Protein AF-A0A4R6G211-F1 (afdb_monomer_lite)

pLDDT: mean 91.98, std 7.84, range [58.53, 97.69]

Radius of gyration: 16.17 Å; chains: 1; bounding box: 36×30×45 Å

Organism: NCBI:txid303380

Structure (mmCIF, N/CA/C/O backbone):
data_AF-A0A4R6G211-F1
#
_entry.id   AF-A0A4R6G211-F1
#
loop_
_atom_site.group_PDB
_atom_site.id
_atom_site.type_symbol
_atom_site.label_atom_id
_atom_site.label_alt_id
_atom_site.label_comp_id
_atom_site.label_asym_id
_atom_site.label_entity_id
_atom_site.label_seq_id
_atom_site.pdbx_PDB_ins_code
_atom_site.Cartn_x
_atom_site.Cartn_y
_atom_site.Cartn_z
_atom_site.occupancy
_atom_site.B_iso_or_equiv
_atom_site.auth_seq_id
_atom_site.auth_comp_id
_atom_site.auth_asym_id
_atom_site.auth_atom_id
_atom_site.pdbx_PDB_model_num
ATOM 1 N N . MET A 1 1 ? -5.006 -14.906 -4.489 1.00 58.53 1 MET A N 1
ATOM 2 C CA . MET A 1 1 ? -3.809 -14.038 -4.407 1.00 58.53 1 MET A CA 1
ATOM 3 C C . MET A 1 1 ? -3.752 -13.499 -2.989 1.00 58.53 1 MET A C 1
ATOM 5 O O . MET A 1 1 ? -4.765 -12.984 -2.537 1.00 58.53 1 MET A O 1
ATOM 9 N N . GLN A 1 2 ? -2.664 -13.707 -2.249 1.00 65.88 2 GLN A N 1
ATOM 10 C CA . GLN A 1 2 ? -2.596 -13.224 -0.865 1.00 65.88 2 GLN A CA 1
ATOM 11 C C . GLN A 1 2 ? -2.490 -11.689 -0.85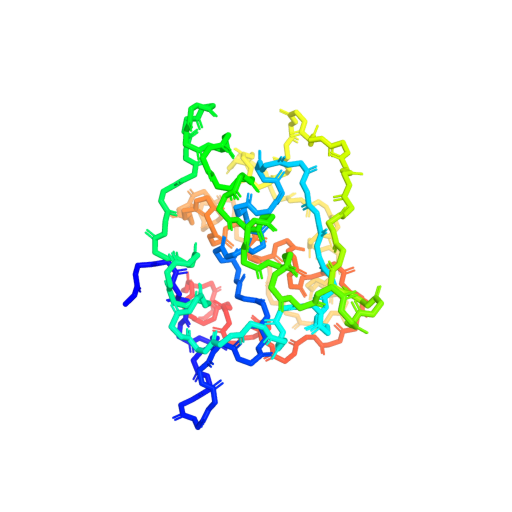6 1.00 65.88 2 GLN A C 1
ATOM 13 O O . GLN A 1 2 ? -1.779 -11.125 -1.679 1.00 65.88 2 GLN A O 1
ATOM 18 N N . GLY A 1 3 ? -3.213 -11.017 0.044 1.00 74.88 3 GLY A N 1
ATOM 19 C CA . GLY A 1 3 ? -3.107 -9.566 0.256 1.00 74.88 3 GLY A CA 1
ATOM 20 C C . GLY A 1 3 ? -3.925 -8.659 -0.676 1.00 74.88 3 GLY A C 1
ATOM 21 O O . GLY A 1 3 ? -3.884 -7.447 -0.492 1.00 74.88 3 GLY A O 1
ATOM 22 N N . LEU A 1 4 ? -4.673 -9.195 -1.646 1.00 89.81 4 LEU A N 1
ATOM 23 C CA . LEU A 1 4 ? -5.596 -8.395 -2.463 1.00 89.81 4 LEU A CA 1
ATOM 24 C C . LEU A 1 4 ? -6.954 -8.263 -1.758 1.00 89.81 4 LEU A C 1
ATOM 26 O O . LEU A 1 4 ? -7.537 -9.279 -1.383 1.00 89.81 4 LEU A O 1
ATOM 30 N N . PHE A 1 5 ? -7.459 -7.038 -1.614 1.00 93.00 5 PHE A N 1
ATOM 31 C CA . PHE A 1 5 ? -8.772 -6.786 -1.012 1.00 93.00 5 PHE A CA 1
ATOM 32 C C . PHE A 1 5 ? -9.920 -6.989 -2.008 1.00 93.00 5 PHE A C 1
ATOM 34 O O . PHE A 1 5 ? -9.741 -6.827 -3.218 1.00 93.00 5 PHE A O 1
ATOM 41 N N . GLU A 1 6 ? -11.116 -7.318 -1.521 1.00 91.69 6 GLU A N 1
ATOM 42 C CA . GLU A 1 6 ? -12.310 -7.494 -2.362 1.00 91.69 6 GLU A CA 1
ATOM 43 C C . GLU A 1 6 ? -12.678 -6.202 -3.095 1.00 91.69 6 GLU A C 1
ATOM 45 O O . GLU A 1 6 ? -12.958 -6.237 -4.295 1.00 91.69 6 GLU A O 1
ATOM 50 N N . PHE A 1 7 ? -12.566 -5.039 -2.442 1.00 91.62 7 PHE A N 1
ATOM 51 C CA . PHE A 1 7 ? -12.809 -3.743 -3.091 1.00 91.62 7 PHE A CA 1
ATOM 52 C C . PHE A 1 7 ? -11.838 -3.415 -4.244 1.00 91.62 7 PHE A C 1
ATOM 54 O O . PHE A 1 7 ? -12.059 -2.453 -4.988 1.00 91.62 7 PHE A O 1
ATOM 61 N N . GLU A 1 8 ? -10.741 -4.163 -4.390 1.00 90.06 8 GLU A N 1
ATOM 62 C CA . GLU A 1 8 ? -9.752 -4.000 -5.466 1.00 90.06 8 GLU A CA 1
ATOM 63 C C . GLU A 1 8 ? -9.974 -4.960 -6.635 1.00 90.06 8 GLU A C 1
ATOM 65 O O . GLU A 1 8 ? -9.369 -4.791 -7.699 1.00 90.06 8 GLU A O 1
ATOM 70 N N . GLN A 1 9 ? -10.850 -5.948 -6.463 1.00 83.69 9 GLN A N 1
ATOM 71 C CA . GLN A 1 9 ? -11.142 -6.954 -7.471 1.00 83.69 9 GLN A CA 1
ATOM 72 C C . GLN A 1 9 ? -12.166 -6.413 -8.475 1.00 83.69 9 GLN A C 1
ATOM 74 O O . GLN A 1 9 ? -13.365 -6.669 -8.403 1.00 83.69 9 GLN A O 1
ATOM 79 N N . ASP A 1 10 ? -11.679 -5.659 -9.462 1.00 69.44 10 ASP A N 1
ATOM 80 C CA . ASP A 1 10 ? -12.440 -5.385 -10.681 1.00 69.44 10 ASP A CA 1
ATOM 81 C C . ASP A 1 10 ? -12.477 -6.681 -11.503 1.00 69.44 10 ASP A C 1
ATOM 83 O O . ASP A 1 10 ? -11.563 -6.962 -12.278 1.00 69.44 10 ASP A O 1
ATOM 87 N N . GLY A 1 11 ? -13.501 -7.516 -11.285 1.00 65.25 11 GLY A N 1
ATOM 88 C CA . GLY A 1 11 ? -13.632 -8.862 -11.868 1.00 65.25 11 GLY A CA 1
ATOM 89 C C . GLY A 1 11 ? -13.579 -8.933 -13.403 1.00 65.25 11 GLY A C 1
ATOM 90 O O . GLY A 1 11 ? -13.533 -10.025 -13.960 1.00 65.25 11 GLY A O 1
ATOM 91 N N . ARG A 1 12 ? -13.561 -7.789 -14.099 1.00 65.44 12 ARG A N 1
ATOM 92 C CA . ARG A 1 12 ? -13.337 -7.695 -15.550 1.00 65.44 12 ARG A CA 1
ATOM 93 C C . ARG A 1 12 ? -11.883 -7.402 -15.932 1.00 65.44 12 ARG A C 1
ATOM 95 O O . ARG A 1 12 ? -11.463 -7.787 -17.018 1.00 65.44 12 ARG A O 1
ATOM 102 N N . TYR A 1 13 ? -11.123 -6.736 -15.064 1.00 67.62 13 TYR A N 1
ATOM 103 C CA . TYR A 1 13 ? -9.754 -6.282 -15.325 1.00 67.62 13 TYR A CA 1
ATOM 104 C C . TYR A 1 13 ? -8.894 -6.371 -14.053 1.00 67.62 13 TYR A C 1
ATOM 106 O O . TYR A 1 13 ? -8.570 -5.336 -13.450 1.00 67.62 13 TYR A O 1
ATOM 114 N N . PRO A 1 14 ? -8.498 -7.589 -13.633 1.00 73.56 14 PRO A N 1
ATOM 115 C CA . PRO A 1 14 ? -7.669 -7.761 -12.449 1.00 73.56 14 PRO A CA 1
ATOM 116 C C . PRO A 1 14 ? -6.374 -6.953 -12.585 1.00 73.56 14 PRO A C 1
ATOM 118 O O . PRO A 1 14 ? -5.759 -6.895 -13.653 1.00 73.56 14 PRO A O 1
ATOM 121 N N . LEU A 1 15 ? -5.978 -6.289 -11.494 1.00 86.25 15 LEU A N 1
ATOM 122 C CA . LEU A 1 15 ? -4.717 -5.545 -11.389 1.00 86.25 15 LEU A CA 1
ATOM 123 C C . LEU A 1 15 ? -4.551 -4.397 -12.405 1.00 86.25 15 LEU A C 1
ATOM 125 O O . LEU A 1 15 ? -3.429 -3.979 -12.691 1.00 86.25 15 LEU A O 1
ATOM 129 N N . ARG A 1 16 ? -5.644 -3.840 -12.952 1.00 87.75 16 ARG A N 1
ATOM 130 C CA . ARG A 1 16 ? -5.585 -2.621 -13.787 1.00 87.75 16 ARG A CA 1
ATOM 131 C C . ARG A 1 16 ? -5.126 -1.391 -12.998 1.00 87.75 16 ARG A C 1
ATOM 133 O O . ARG A 1 16 ? -4.512 -0.490 -13.558 1.00 87.75 16 ARG A O 1
ATOM 140 N N . ARG A 1 17 ? -5.434 -1.341 -11.701 1.00 91.19 17 ARG A N 1
ATOM 141 C CA . ARG A 1 17 ? -4.890 -0.355 -10.755 1.00 91.19 17 ARG A CA 1
ATOM 142 C C . ARG A 1 17 ? -3.783 -1.009 -9.934 1.00 91.19 17 ARG A C 1
ATOM 144 O O . ARG A 1 17 ? -3.777 -2.226 -9.785 1.00 91.19 17 ARG A O 1
ATOM 151 N N . ILE A 1 18 ? -2.900 -0.193 -9.363 1.00 93.50 18 ILE A N 1
ATOM 152 C CA . ILE A 1 18 ? -1.896 -0.653 -8.397 1.00 93.50 18 ILE A CA 1
ATOM 153 C C . ILE A 1 18 ? -2.618 -0.985 -7.077 1.00 93.50 18 ILE A C 1
ATOM 155 O O . ILE A 1 18 ? -3.123 -0.036 -6.452 1.00 93.50 18 ILE A O 1
ATOM 159 N N . PRO A 1 19 ? -2.692 -2.265 -6.659 1.00 94.31 19 PRO A N 1
ATOM 160 C CA . PRO A 1 19 ? -3.403 -2.668 -5.445 1.00 94.31 19 PRO A CA 1
ATOM 161 C C . PRO A 1 19 ? -2.659 -2.246 -4.171 1.00 94.31 19 PRO A C 1
ATOM 163 O O . PRO A 1 19 ? -1.470 -1.918 -4.214 1.00 94.31 19 PRO A O 1
ATOM 166 N N . MET A 1 20 ? -3.332 -2.268 -3.022 1.00 95.19 20 MET A N 1
ATOM 167 C CA . MET A 1 20 ? -2.773 -1.809 -1.748 1.00 95.19 20 MET A CA 1
ATOM 168 C C . MET A 1 20 ? -1.562 -2.621 -1.312 1.00 95.19 20 MET A C 1
ATOM 170 O O . MET A 1 20 ? -0.591 -2.027 -0.852 1.00 95.19 20 MET A O 1
ATOM 174 N N . ILE A 1 21 ? -1.567 -3.939 -1.522 1.00 95.19 21 ILE A N 1
ATOM 175 C CA . ILE A 1 21 ? -0.396 -4.780 -1.243 1.00 95.19 21 ILE A CA 1
ATOM 176 C C . ILE A 1 21 ? 0.817 -4.369 -2.084 1.00 95.19 21 ILE A C 1
ATOM 178 O O . ILE A 1 21 ? 1.909 -4.203 -1.550 1.00 95.19 21 ILE A O 1
ATOM 182 N N . MET A 1 22 ? 0.615 -4.077 -3.373 1.00 95.81 22 MET A N 1
ATOM 183 C CA . MET A 1 22 ? 1.683 -3.589 -4.250 1.00 95.81 22 MET A CA 1
ATOM 184 C C . MET A 1 22 ? 2.198 -2.227 -3.778 1.00 95.81 22 MET A C 1
ATOM 186 O O . MET A 1 22 ? 3.402 -2.026 -3.668 1.00 95.81 22 MET A O 1
ATOM 190 N N . ARG A 1 23 ? 1.302 -1.291 -3.434 1.00 95.62 23 ARG A N 1
ATOM 191 C CA . ARG A 1 23 ? 1.697 0.018 -2.884 1.00 95.62 23 ARG A CA 1
ATOM 192 C C . ARG A 1 23 ? 2.465 -0.122 -1.569 1.00 95.62 23 ARG A C 1
ATOM 194 O O . ARG A 1 23 ? 3.422 0.610 -1.358 1.00 95.62 23 ARG A O 1
ATOM 201 N N . SER A 1 24 ? 2.052 -1.043 -0.700 1.00 95.56 24 SER A N 1
ATOM 202 C CA . SER A 1 24 ? 2.719 -1.312 0.575 1.00 95.56 24 SER A CA 1
ATOM 203 C C . SER A 1 24 ? 4.131 -1.856 0.356 1.00 95.56 24 SER A C 1
ATOM 205 O O . SER A 1 24 ? 5.074 -1.355 0.965 1.00 95.56 24 SER A O 1
ATOM 207 N N . ASN A 1 25 ? 4.298 -2.793 -0.581 1.00 96.31 25 ASN A N 1
ATOM 208 C CA . ASN A 1 25 ? 5.608 -3.325 -0.956 1.00 96.31 25 ASN A CA 1
ATOM 209 C C . ASN A 1 25 ? 6.517 -2.252 -1.578 1.00 96.31 25 ASN A C 1
ATOM 211 O O . ASN A 1 25 ? 7.703 -2.205 -1.262 1.00 96.31 25 ASN A O 1
ATOM 215 N N . LEU A 1 26 ? 5.975 -1.377 -2.433 1.00 96.81 26 LEU A N 1
ATOM 216 C CA . LEU A 1 26 ? 6.708 -0.248 -3.016 1.00 96.81 26 LEU A CA 1
ATOM 217 C C . LEU A 1 26 ? 7.209 0.723 -1.929 1.00 96.81 26 LEU A C 1
ATOM 219 O O . LEU A 1 26 ? 8.404 1.024 -1.888 1.00 96.81 26 LEU A O 1
ATOM 223 N N . ASP A 1 27 ? 6.330 1.130 -1.003 1.00 95.56 27 ASP A N 1
ATOM 224 C CA . ASP A 1 27 ? 6.682 1.984 0.141 1.00 95.56 27 ASP A CA 1
ATOM 225 C C . ASP A 1 27 ? 7.764 1.319 1.022 1.00 95.56 27 ASP A C 1
ATOM 227 O O . ASP A 1 27 ? 8.734 1.972 1.407 1.00 95.56 27 ASP A O 1
ATOM 231 N N . ALA A 1 28 ? 7.646 0.014 1.302 1.00 94.62 28 ALA A N 1
ATOM 232 C CA . ALA A 1 28 ? 8.630 -0.742 2.087 1.00 94.62 28 ALA A CA 1
ATOM 233 C C . ALA A 1 28 ? 9.996 -0.860 1.390 1.00 94.62 28 ALA A C 1
ATOM 235 O O . ALA A 1 28 ? 11.034 -0.908 2.051 1.00 94.62 28 ALA A O 1
ATOM 236 N N . CYS A 1 29 ? 10.001 -0.895 0.057 1.00 96.69 29 CYS A N 1
ATOM 237 C CA . CYS A 1 29 ? 11.208 -0.934 -0.761 1.00 96.69 29 CYS A CA 1
ATOM 238 C C . CYS A 1 29 ? 11.838 0.446 -1.002 1.00 96.69 29 CYS A C 1
ATOM 240 O O . CYS A 1 29 ? 12.941 0.486 -1.553 1.00 96.69 29 CYS A O 1
ATOM 242 N N . GLY A 1 30 ? 11.175 1.545 -0.624 1.00 96.69 30 GLY A N 1
ATOM 243 C CA . GLY A 1 30 ? 11.647 2.905 -0.907 1.00 96.69 30 GLY A CA 1
ATOM 244 C C . GLY A 1 30 ? 11.627 3.238 -2.396 1.00 96.69 30 GLY A C 1
ATOM 245 O O . GLY A 1 30 ? 12.507 3.940 -2.891 1.00 96.69 30 GLY A O 1
ATOM 246 N N . ILE A 1 31 ? 10.657 2.692 -3.128 1.00 96.94 31 ILE A N 1
ATOM 247 C CA . ILE A 1 31 ? 10.536 2.884 -4.572 1.00 96.94 31 ILE A CA 1
ATOM 248 C C . ILE A 1 31 ? 9.111 3.254 -4.963 1.00 96.94 31 ILE A C 1
ATOM 250 O O . ILE A 1 31 ? 8.149 2.967 -4.256 1.00 96.94 31 ILE A O 1
ATOM 254 N N . LYS A 1 32 ? 8.965 3.868 -6.129 1.00 96.12 32 LYS A N 1
ATOM 255 C CA . LYS A 1 32 ? 7.681 4.257 -6.698 1.00 96.12 32 LYS A CA 1
ATOM 256 C C . LYS A 1 32 ? 7.709 4.061 -8.209 1.00 96.12 32 LYS A C 1
ATOM 258 O O . LYS A 1 32 ? 8.734 4.261 -8.851 1.00 96.12 32 LYS A O 1
ATOM 263 N N . ILE A 1 33 ? 6.564 3.677 -8.763 1.00 96.31 33 ILE A N 1
ATOM 264 C CA . ILE A 1 33 ? 6.333 3.585 -10.206 1.00 96.31 33 ILE A CA 1
ATOM 265 C C . ILE A 1 33 ? 5.031 4.306 -10.557 1.00 96.31 33 ILE A C 1
ATOM 267 O O . ILE A 1 33 ? 4.129 4.423 -9.718 1.00 96.31 33 ILE A O 1
ATOM 271 N N . SER A 1 34 ? 4.927 4.799 -11.789 1.00 95.19 34 SER A N 1
ATOM 272 C CA . SER A 1 34 ? 3.691 5.395 -12.297 1.00 95.19 34 SER A CA 1
ATOM 273 C C . SER A 1 34 ? 2.625 4.319 -12.560 1.00 95.19 34 SER A C 1
ATOM 275 O O . SER A 1 34 ? 2.919 3.124 -12.663 1.00 95.19 34 SER A O 1
ATOM 277 N N . LEU A 1 35 ? 1.358 4.732 -12.694 1.00 94.38 35 LEU A N 1
ATOM 278 C CA . LEU A 1 35 ? 0.311 3.811 -13.148 1.00 94.38 35 LEU A CA 1
ATOM 279 C C . LEU A 1 35 ? 0.601 3.311 -14.569 1.00 94.38 35 LEU A C 1
ATOM 281 O O . LEU A 1 35 ? 0.343 2.144 -14.844 1.00 94.38 35 LEU A O 1
ATOM 285 N N . THR A 1 36 ? 1.156 4.160 -15.440 1.00 94.25 36 THR A N 1
ATOM 286 C CA . THR A 1 36 ? 1.541 3.780 -16.805 1.00 94.25 36 THR A CA 1
ATOM 287 C C . THR A 1 36 ? 2.605 2.681 -16.800 1.00 94.25 36 THR A C 1
ATOM 289 O O . THR A 1 36 ? 2.441 1.678 -17.493 1.00 94.25 36 THR A O 1
ATOM 292 N N . ALA A 1 37 ? 3.639 2.806 -15.959 1.00 95.44 37 ALA A N 1
ATOM 293 C CA . ALA A 1 37 ? 4.651 1.766 -15.765 1.00 95.44 37 ALA A CA 1
ATOM 294 C C . ALA A 1 37 ? 4.007 0.441 -15.339 1.00 95.44 37 ALA A C 1
ATOM 296 O O . ALA A 1 37 ? 4.264 -0.607 -15.921 1.00 95.44 37 ALA A O 1
ATOM 297 N N . TRP A 1 38 ? 3.110 0.499 -14.349 1.00 96.12 38 TRP A N 1
ATOM 298 C CA . TRP A 1 38 ? 2.418 -0.677 -13.828 1.00 96.12 38 TRP A CA 1
ATOM 299 C C . TRP A 1 38 ? 1.583 -1.399 -14.888 1.00 96.12 38 TRP A C 1
ATOM 301 O O . TRP A 1 38 ? 1.654 -2.619 -14.987 1.00 96.12 38 TRP A O 1
ATOM 311 N N . ILE A 1 39 ? 0.790 -0.672 -15.681 1.00 93.81 39 ILE A N 1
ATOM 312 C CA . ILE A 1 39 ? -0.070 -1.290 -16.703 1.00 93.81 39 ILE A CA 1
ATOM 313 C C . ILE A 1 39 ? 0.694 -1.732 -17.957 1.00 93.81 39 ILE A C 1
ATOM 315 O O . ILE A 1 39 ? 0.115 -2.444 -18.773 1.00 93.81 39 ILE A O 1
ATOM 319 N N . THR A 1 40 ? 1.955 -1.316 -18.110 1.00 93.94 40 THR A N 1
ATOM 320 C CA . THR A 1 40 ? 2.851 -1.807 -19.171 1.00 93.94 40 THR A CA 1
ATOM 321 C C . THR A 1 40 ? 3.268 -3.252 -18.910 1.00 93.94 40 THR A C 1
ATOM 323 O O . THR A 1 40 ? 3.398 -4.026 -19.853 1.00 93.94 40 THR A O 1
ATOM 326 N N . LEU A 1 41 ? 3.399 -3.629 -17.634 1.00 94.06 41 LEU A N 1
ATOM 327 C CA . LEU A 1 41 ? 3.668 -5.005 -17.238 1.00 94.06 41 LEU A CA 1
ATOM 328 C C . LEU A 1 41 ? 2.525 -5.931 -17.668 1.00 94.06 41 LEU A C 1
ATOM 330 O O . LEU A 1 41 ? 1.326 -5.620 -17.541 1.00 94.06 41 LEU A O 1
ATOM 334 N N . SER A 1 42 ? 2.899 -7.128 -18.106 1.00 92.75 42 SER A N 1
ATOM 335 C CA . SER A 1 42 ? 1.946 -8.195 -18.379 1.00 92.75 42 SER A CA 1
ATOM 336 C C . SER A 1 42 ? 1.132 -8.537 -17.127 1.00 92.75 42 SER A C 1
ATOM 338 O O . SER A 1 42 ? 1.441 -8.145 -15.996 1.00 92.75 42 SER A O 1
ATOM 340 N N . ARG A 1 43 ? 0.019 -9.243 -17.323 1.00 90.94 43 ARG A N 1
ATOM 341 C CA . ARG A 1 43 ? -0.799 -9.690 -16.194 1.00 90.94 43 ARG A CA 1
ATOM 342 C C . ARG A 1 43 ? 0.006 -10.606 -15.270 1.00 90.94 43 ARG A C 1
ATOM 344 O O . ARG A 1 43 ? -0.019 -10.385 -14.066 1.00 90.94 43 ARG A O 1
ATOM 351 N N . ASP A 1 44 ? 0.736 -11.563 -15.831 1.00 92.56 44 ASP A N 1
ATOM 352 C CA . ASP A 1 44 ? 1.490 -12.555 -15.063 1.00 92.56 44 ASP A CA 1
ATOM 353 C C . ASP A 1 44 ? 2.597 -11.897 -14.229 1.00 92.56 44 ASP A C 1
ATOM 355 O O . ASP A 1 44 ? 2.757 -12.221 -13.055 1.00 92.56 44 ASP A O 1
ATOM 359 N N . GLU A 1 45 ? 3.288 -10.891 -14.775 1.00 94.88 45 GLU A N 1
ATOM 360 C CA . GLU A 1 45 ? 4.286 -10.120 -14.021 1.00 94.88 45 GLU A CA 1
ATOM 361 C C . GLU A 1 45 ? 3.664 -9.349 -12.853 1.00 94.88 45 GLU A C 1
ATOM 363 O O . GLU A 1 45 ? 4.220 -9.306 -11.754 1.00 94.88 45 GLU A O 1
ATOM 368 N N . ARG A 1 46 ? 2.484 -8.756 -13.064 1.00 94.69 46 ARG A N 1
ATOM 369 C CA . ARG A 1 46 ? 1.746 -8.071 -11.997 1.00 94.69 46 ARG A CA 1
ATOM 370 C C . ARG A 1 46 ? 1.288 -9.041 -10.912 1.00 94.69 46 ARG A C 1
ATOM 372 O O . ARG A 1 46 ? 1.371 -8.702 -9.733 1.00 94.69 46 ARG A O 1
ATOM 379 N N . GLU A 1 47 ? 0.810 -10.225 -11.289 1.00 93.06 47 GLU A N 1
ATOM 380 C CA . GLU A 1 47 ? 0.407 -11.271 -10.343 1.00 93.06 47 GLU A CA 1
ATOM 381 C C . GLU A 1 47 ? 1.608 -11.798 -9.546 1.00 93.06 47 GLU A C 1
ATOM 383 O O . GLU A 1 47 ? 1.507 -11.968 -8.329 1.00 93.06 47 GLU A O 1
ATOM 388 N N . GLU A 1 48 ? 2.760 -11.975 -10.200 1.00 94.62 48 GLU A N 1
ATOM 389 C CA . GLU A 1 48 ? 4.011 -12.356 -9.548 1.00 94.62 48 GLU A CA 1
ATOM 390 C C . GLU A 1 48 ? 4.437 -11.313 -8.511 1.00 9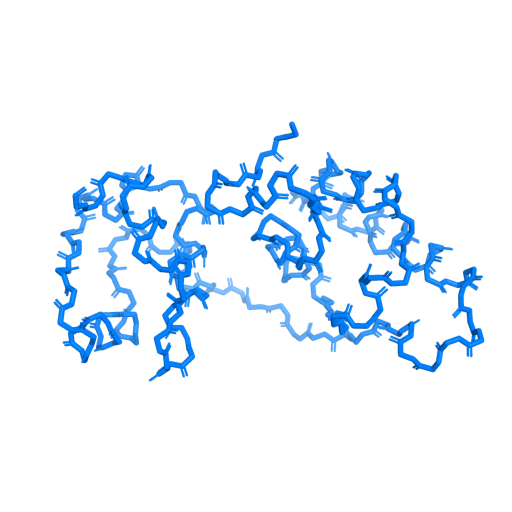4.62 48 GLU A C 1
ATOM 392 O O . GLU A 1 48 ? 4.623 -11.657 -7.345 1.00 94.62 48 GLU A O 1
ATOM 397 N N . LEU A 1 49 ? 4.526 -10.033 -8.893 1.00 95.31 49 LEU A N 1
ATOM 398 C CA . LEU A 1 49 ? 4.923 -8.950 -7.985 1.00 95.31 49 LEU A CA 1
ATOM 399 C C . LEU A 1 49 ? 4.000 -8.844 -6.765 1.00 95.31 49 LEU A C 1
ATOM 401 O O . LEU A 1 49 ? 4.469 -8.628 -5.649 1.00 95.31 49 LEU A O 1
ATOM 405 N N . VAL A 1 50 ? 2.693 -9.031 -6.957 1.00 93.88 50 VAL A N 1
ATOM 406 C CA . VAL A 1 50 ? 1.715 -9.039 -5.859 1.00 93.88 50 VAL A CA 1
ATOM 407 C C . VAL A 1 50 ? 1.920 -10.231 -4.920 1.00 93.88 50 VAL A C 1
ATOM 409 O O . VAL A 1 50 ? 1.705 -10.099 -3.717 1.00 93.88 50 VAL A O 1
ATOM 412 N N . ALA A 1 51 ? 2.335 -11.385 -5.444 1.00 93.19 51 ALA A N 1
ATOM 413 C CA . ALA A 1 51 ? 2.569 -12.593 -4.657 1.00 93.19 51 ALA A CA 1
ATOM 414 C C . ALA A 1 51 ? 3.957 -12.643 -3.989 1.00 93.19 51 ALA A C 1
ATOM 416 O O . ALA A 1 51 ? 4.160 -13.442 -3.070 1.00 93.19 51 ALA A O 1
ATOM 417 N N . MET A 1 52 ? 4.914 -11.823 -4.434 1.00 94.50 52 MET A N 1
ATOM 418 C CA . MET A 1 52 ? 6.272 -11.812 -3.894 1.00 94.50 52 MET A CA 1
ATOM 419 C C . MET A 1 52 ? 6.319 -11.307 -2.440 1.00 94.50 52 MET A C 1
ATOM 421 O O . MET A 1 52 ? 5.734 -10.270 -2.116 1.00 94.50 52 MET A O 1
ATOM 425 N N . PRO A 1 53 ? 7.073 -11.980 -1.550 1.00 93.00 53 PRO A N 1
ATOM 426 C CA . PRO A 1 53 ? 7.287 -11.502 -0.190 1.00 93.00 53 PRO A CA 1
ATOM 427 C C . PRO A 1 53 ? 8.197 -10.263 -0.169 1.00 93.00 53 PRO A C 1
ATOM 429 O O . PRO A 1 53 ? 9.116 -10.144 -0.978 1.00 93.00 53 PRO A O 1
ATOM 432 N N . CYS A 1 54 ? 7.972 -9.364 0.794 1.00 93.69 54 CYS A N 1
ATOM 433 C CA . CYS A 1 54 ? 8.687 -8.082 0.906 1.00 93.69 54 CYS A CA 1
ATOM 434 C C . CYS A 1 54 ? 8.998 -7.673 2.369 1.00 93.69 54 CYS A C 1
ATOM 436 O O . CYS A 1 54 ? 9.144 -6.497 2.706 1.00 93.69 54 CYS A O 1
ATOM 438 N N . ALA A 1 55 ? 9.066 -8.639 3.290 1.00 90.44 55 ALA A N 1
ATOM 439 C CA . ALA A 1 55 ? 9.173 -8.359 4.722 1.00 90.44 55 ALA A CA 1
ATOM 440 C C . ALA A 1 55 ? 10.615 -8.068 5.180 1.00 90.44 55 ALA A C 1
ATOM 442 O O . ALA A 1 55 ? 10.837 -7.103 5.917 1.00 90.44 55 ALA A O 1
ATOM 443 N N . SER A 1 56 ? 11.589 -8.879 4.750 1.00 94.75 56 SER A N 1
ATOM 444 C CA . SER A 1 56 ? 13.010 -8.736 5.110 1.00 94.75 56 SER A CA 1
ATOM 445 C C . SER A 1 56 ? 13.783 -7.851 4.132 1.00 94.75 56 SER A C 1
ATOM 447 O O . SER A 1 56 ? 13.368 -7.657 2.992 1.00 94.75 56 SER A O 1
ATOM 449 N N . GLU A 1 57 ? 14.962 -7.369 4.533 1.00 94.31 57 GLU A N 1
ATOM 450 C CA . GLU A 1 57 ? 15.807 -6.568 3.635 1.00 94.31 57 GLU A CA 1
ATOM 451 C C . GLU A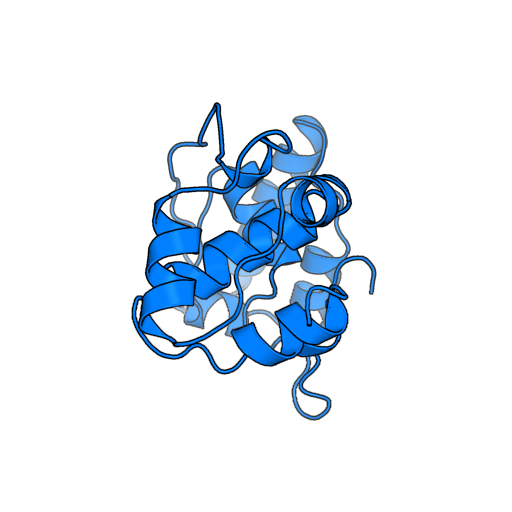 1 57 ? 16.254 -7.357 2.394 1.00 94.31 57 GLU A C 1
ATOM 453 O O . GLU A 1 57 ? 16.179 -6.853 1.279 1.00 94.31 57 GLU A O 1
ATOM 458 N N . SER A 1 58 ? 16.592 -8.641 2.557 1.00 96.50 58 SER A N 1
ATOM 459 C CA . SER A 1 58 ? 16.913 -9.526 1.429 1.00 96.50 58 SER A CA 1
ATOM 460 C C . SER A 1 58 ? 15.739 -9.712 0.460 1.00 96.50 58 SER A C 1
ATOM 462 O O . SER A 1 58 ? 15.941 -9.778 -0.752 1.00 96.50 58 SER A O 1
ATOM 464 N N . GLN A 1 59 ? 14.508 -9.774 0.978 1.00 97.19 59 GLN A N 1
ATOM 465 C CA . GLN A 1 59 ? 13.298 -9.848 0.161 1.00 97.19 59 GLN A CA 1
ATOM 466 C C . GLN A 1 59 ? 13.051 -8.532 -0.579 1.00 97.19 59 GLN A C 1
ATOM 468 O O . GLN A 1 59 ? 12.748 -8.563 -1.767 1.00 97.19 59 GLN A O 1
ATOM 473 N N . ARG A 1 60 ? 13.249 -7.382 0.076 1.00 96.81 60 ARG A N 1
ATOM 474 C CA . ARG A 1 60 ? 13.134 -6.055 -0.555 1.00 96.81 60 ARG A CA 1
ATOM 475 C C . ARG A 1 60 ? 14.163 -5.857 -1.663 1.00 96.81 60 ARG A C 1
ATOM 477 O O . ARG A 1 60 ? 13.822 -5.367 -2.736 1.00 96.81 60 ARG A O 1
ATOM 484 N N . ASP A 1 61 ? 15.403 -6.293 -1.452 1.00 96.75 61 ASP A N 1
ATOM 485 C CA . ASP A 1 61 ? 16.440 -6.288 -2.488 1.00 96.75 61 ASP A CA 1
ATOM 486 C C . ASP A 1 61 ? 16.050 -7.134 -3.699 1.00 96.75 61 ASP A C 1
ATOM 488 O O . ASP A 1 61 ? 16.203 -6.696 -4.844 1.00 96.75 61 ASP A O 1
ATOM 492 N N . LEU A 1 62 ? 15.530 -8.340 -3.459 1.00 97.44 62 LEU A N 1
ATOM 493 C CA . LEU A 1 62 ? 15.043 -9.206 -4.528 1.00 97.44 62 LEU A CA 1
ATOM 494 C C . LEU A 1 62 ? 13.861 -8.565 -5.265 1.00 97.44 62 LEU A C 1
ATOM 496 O O . LEU A 1 62 ? 13.831 -8.582 -6.494 1.00 97.44 62 LEU A O 1
ATOM 500 N N . TYR A 1 63 ? 12.933 -7.950 -4.531 1.00 97.69 63 TYR A N 1
ATOM 501 C CA . TYR A 1 63 ? 11.779 -7.247 -5.081 1.00 97.69 63 TYR A CA 1
ATOM 502 C C . TYR A 1 63 ? 12.200 -6.102 -6.008 1.00 97.69 63 TYR A C 1
ATOM 504 O O . TYR A 1 63 ? 11.749 -6.030 -7.152 1.00 97.69 63 TYR A O 1
ATOM 512 N N . ARG A 1 64 ? 13.125 -5.242 -5.550 1.00 97.31 64 ARG A N 1
ATOM 513 C CA . ARG A 1 64 ? 13.698 -4.140 -6.343 1.00 97.31 64 ARG A CA 1
ATOM 514 C C . ARG A 1 64 ? 14.316 -4.652 -7.643 1.00 97.31 64 ARG A C 1
ATOM 516 O O . ARG A 1 64 ? 14.009 -4.134 -8.715 1.00 97.31 64 ARG A O 1
ATOM 523 N N . LYS A 1 65 ? 15.152 -5.694 -7.559 1.00 97.19 65 LYS A N 1
ATOM 524 C CA . LYS A 1 65 ? 15.808 -6.303 -8.730 1.00 97.19 65 LYS A CA 1
ATOM 525 C C . LYS A 1 65 ? 14.798 -6.911 -9.698 1.00 97.19 65 LYS A C 1
ATOM 527 O O . LYS A 1 65 ? 14.943 -6.735 -10.905 1.00 97.19 65 LYS A O 1
ATOM 532 N N . ARG A 1 66 ? 13.778 -7.607 -9.186 1.00 97.62 66 ARG A N 1
ATOM 533 C CA . ARG A 1 66 ? 12.761 -8.254 -10.019 1.00 97.62 66 ARG A CA 1
ATOM 534 C C . ARG A 1 66 ? 11.930 -7.232 -10.786 1.00 97.62 66 ARG A C 1
ATOM 536 O O . ARG A 1 66 ? 11.816 -7.360 -12.000 1.00 97.62 66 ARG A O 1
ATOM 543 N N . LEU A 1 67 ? 11.440 -6.191 -10.109 1.00 97.25 67 LEU A N 1
ATOM 544 C CA . LEU A 1 67 ? 10.693 -5.110 -10.754 1.00 97.25 67 LEU A CA 1
ATOM 545 C C . LEU A 1 67 ? 11.541 -4.374 -11.802 1.00 97.25 67 LEU A C 1
ATOM 547 O O . LEU A 1 67 ? 11.059 -4.114 -12.901 1.00 97.25 67 LEU A O 1
ATOM 551 N N . ALA A 1 68 ? 12.809 -4.082 -11.495 1.00 96.31 68 ALA A N 1
ATOM 552 C CA . ALA A 1 68 ? 13.717 -3.443 -12.447 1.00 96.31 68 ALA A CA 1
ATOM 553 C C . ALA A 1 68 ? 13.948 -4.307 -13.698 1.00 96.31 68 ALA A C 1
ATOM 555 O O . ALA A 1 68 ? 13.923 -3.789 -14.810 1.00 96.31 68 ALA A O 1
ATOM 556 N N . ALA A 1 69 ? 14.122 -5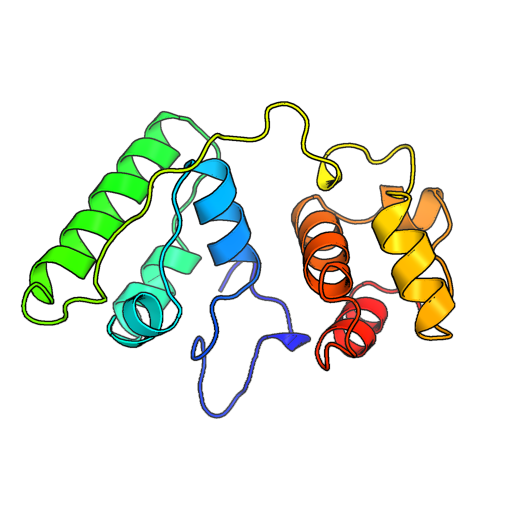.622 -13.535 1.00 96.50 69 ALA A N 1
ATOM 557 C CA . ALA A 1 69 ? 14.296 -6.547 -14.654 1.00 96.50 69 ALA A CA 1
ATOM 558 C C . ALA A 1 69 ? 13.037 -6.678 -15.531 1.00 96.50 69 ALA A C 1
ATOM 560 O O . ALA A 1 69 ? 13.155 -6.841 -16.744 1.00 96.50 69 ALA A O 1
ATOM 561 N N . MET A 1 70 ? 11.841 -6.602 -14.939 1.00 96.75 70 MET A N 1
ATOM 562 C CA . MET A 1 70 ? 10.580 -6.575 -15.689 1.00 96.75 70 MET A CA 1
ATOM 563 C C . MET A 1 70 ? 10.453 -5.276 -16.495 1.00 96.75 70 MET A C 1
ATOM 565 O O . MET A 1 70 ? 10.279 -5.316 -17.707 1.00 96.75 70 MET A O 1
ATOM 569 N N . LEU A 1 71 ? 10.650 -4.115 -15.862 1.00 95.56 71 LEU A N 1
ATOM 570 C CA . LEU A 1 71 ? 10.543 -2.822 -16.550 1.00 95.56 71 LEU A CA 1
ATOM 571 C C . LEU A 1 71 ? 11.623 -2.610 -17.621 1.00 95.56 71 LEU A C 1
ATOM 573 O O . LEU A 1 71 ? 11.348 -1.977 -18.635 1.00 95.56 71 LEU A O 1
ATOM 577 N N . ALA A 1 72 ? 12.819 -3.183 -17.455 1.00 94.38 72 ALA A N 1
ATOM 578 C CA . ALA A 1 72 ? 13.884 -3.106 -18.457 1.00 94.38 72 ALA A CA 1
ATOM 579 C C . ALA A 1 72 ? 13.504 -3.744 -19.807 1.00 94.38 72 ALA A C 1
ATOM 581 O O . ALA A 1 72 ? 14.041 -3.347 -20.840 1.00 94.38 72 ALA A O 1
ATOM 582 N N . GLN A 1 73 ? 12.567 -4.699 -19.821 1.00 93.50 73 GLN A N 1
ATOM 583 C CA . GLN A 1 73 ? 12.038 -5.288 -21.060 1.00 93.50 73 GLN A CA 1
ATOM 584 C C . GLN A 1 73 ? 11.133 -4.318 -21.837 1.00 93.50 73 GLN A C 1
ATOM 586 O O . GLN A 1 73 ? 10.834 -4.565 -23.002 1.00 93.50 73 GLN A O 1
ATOM 591 N N . HIS A 1 74 ? 10.742 -3.207 -21.211 1.00 90.75 74 HIS A N 1
ATOM 592 C CA . HIS A 1 74 ? 9.882 -2.158 -21.755 1.00 90.75 74 HIS A CA 1
ATOM 593 C C . HIS A 1 74 ? 10.606 -0.805 -21.806 1.00 90.75 74 HIS A C 1
ATOM 595 O O . HIS A 1 74 ? 9.999 0.242 -21.590 1.00 90.75 74 HIS A O 1
ATOM 601 N N . ALA A 1 75 ? 11.923 -0.817 -22.038 1.00 83.69 75 ALA A N 1
ATOM 602 C CA . ALA A 1 75 ? 12.763 0.384 -22.027 1.00 83.69 75 ALA A CA 1
ATOM 603 C C . ALA A 1 75 ? 12.411 1.412 -23.124 1.00 83.69 75 ALA A C 1
ATOM 605 O O . ALA A 1 75 ? 12.865 2.553 -23.064 1.00 83.69 75 ALA A O 1
ATOM 606 N N . ASP A 1 76 ? 11.617 1.021 -24.121 1.00 89.31 76 ASP A N 1
ATOM 607 C CA . ASP A 1 76 ? 11.032 1.904 -25.131 1.00 89.31 76 ASP A CA 1
ATOM 608 C C . ASP A 1 76 ? 9.884 2.766 -24.580 1.00 89.31 76 ASP A C 1
ATOM 610 O O . ASP A 1 76 ? 9.567 3.811 -25.153 1.00 89.31 76 ASP A O 1
ATOM 614 N N . ASN A 1 77 ? 9.291 2.373 -23.448 1.00 88.94 77 ASN A N 1
ATOM 615 C CA . ASN A 1 77 ? 8.320 3.182 -22.733 1.00 88.94 77 ASN A CA 1
ATOM 616 C C . ASN A 1 77 ? 9.034 4.155 -21.768 1.00 88.94 77 ASN A C 1
ATOM 618 O O . ASN A 1 77 ? 9.584 3.714 -20.755 1.00 88.94 77 ASN A O 1
ATOM 622 N N . PRO A 1 78 ? 8.971 5.482 -22.000 1.00 88.19 78 PRO A N 1
ATOM 623 C CA . PRO A 1 78 ? 9.620 6.465 -21.131 1.00 88.19 78 PRO A CA 1
ATOM 624 C C . PRO A 1 78 ? 9.050 6.492 -19.704 1.00 88.19 78 PRO A C 1
ATOM 626 O O . PRO A 1 78 ? 9.723 6.968 -18.793 1.00 88.19 78 PRO A O 1
ATOM 629 N N . ASP A 1 79 ? 7.840 5.963 -19.492 1.00 90.19 79 ASP A N 1
ATOM 630 C CA . ASP A 1 79 ? 7.221 5.870 -18.171 1.00 90.19 79 ASP A CA 1
ATOM 631 C C . ASP A 1 79 ? 7.650 4.616 -17.392 1.00 90.19 79 ASP A C 1
ATOM 633 O O . ASP A 1 79 ? 7.342 4.529 -16.204 1.00 90.19 79 ASP A O 1
ATOM 637 N N . ALA A 1 80 ? 8.347 3.649 -18.007 1.00 91.62 80 ALA A N 1
ATOM 638 C CA . ALA A 1 80 ? 8.794 2.398 -17.377 1.00 91.62 80 ALA A CA 1
ATOM 639 C C . ALA A 1 80 ? 10.018 2.605 -16.460 1.00 91.62 80 ALA A C 1
ATOM 641 O O . ALA A 1 80 ? 11.038 1.924 -16.561 1.00 91.62 80 ALA A O 1
ATOM 642 N N . VAL A 1 81 ? 9.911 3.565 -15.543 1.00 91.25 81 VAL A N 1
ATOM 643 C CA . VAL A 1 81 ? 10.991 4.021 -14.665 1.00 91.25 81 VAL A CA 1
ATOM 644 C C . VAL A 1 81 ? 10.626 3.784 -13.201 1.00 91.25 81 VAL A C 1
ATOM 646 O O . VAL A 1 81 ? 9.469 3.908 -12.792 1.00 91.25 81 VAL A O 1
ATOM 649 N N . ILE A 1 82 ? 11.641 3.451 -12.401 1.00 95.81 82 ILE A N 1
ATOM 650 C CA . ILE A 1 82 ? 11.548 3.363 -10.942 1.00 95.81 82 ILE A CA 1
ATOM 651 C C . ILE A 1 82 ? 12.105 4.651 -10.335 1.00 95.81 82 ILE A C 1
ATOM 653 O O . ILE A 1 82 ? 13.270 4.990 -10.531 1.00 95.81 82 ILE A O 1
ATOM 657 N N . GLU A 1 83 ? 11.282 5.341 -9.554 1.00 96.31 83 GLU A N 1
ATOM 658 C CA . GLU A 1 83 ? 11.694 6.463 -8.713 1.00 96.31 83 GLU A CA 1
ATOM 659 C C . GLU A 1 83 ? 12.112 5.939 -7.334 1.00 96.31 83 GLU A C 1
ATOM 661 O O . GLU A 1 83 ? 11.383 5.154 -6.725 1.00 96.31 83 GLU A O 1
ATOM 666 N N . PHE A 1 84 ? 13.246 6.400 -6.807 1.00 95.56 84 PHE A N 1
ATOM 667 C CA . PHE A 1 84 ? 13.634 6.135 -5.420 1.00 95.56 84 PHE A CA 1
ATOM 668 C C . PHE A 1 84 ? 13.069 7.213 -4.500 1.00 95.56 84 PHE A C 1
ATOM 670 O O . PHE A 1 84 ? 13.164 8.407 -4.785 1.00 95.56 84 PHE A O 1
ATOM 677 N N . VAL A 1 85 ? 12.495 6.787 -3.380 1.00 95.69 85 VAL A N 1
ATOM 678 C CA . VAL A 1 85 ? 11.887 7.665 -2.378 1.00 95.69 85 VAL A CA 1
ATOM 679 C C . VAL A 1 85 ? 12.392 7.308 -0.986 1.00 95.69 85 VAL A C 1
ATOM 681 O O . VAL A 1 85 ? 12.756 6.165 -0.710 1.00 95.69 85 VAL A O 1
ATOM 684 N N . ALA A 1 86 ? 12.412 8.295 -0.092 1.00 94.75 86 ALA A N 1
ATOM 685 C CA . ALA A 1 86 ? 12.775 8.056 1.297 1.00 94.75 86 ALA A CA 1
ATOM 686 C C . ALA A 1 86 ? 11.783 7.078 1.946 1.00 94.75 86 ALA A C 1
ATOM 688 O O . ALA A 1 86 ? 10.567 7.252 1.841 1.00 94.75 86 ALA A O 1
ATOM 689 N N . ILE A 1 87 ? 12.314 6.068 2.634 1.00 93.81 87 ILE A N 1
ATOM 690 C CA . ILE A 1 87 ? 11.507 5.157 3.443 1.00 93.81 87 ILE A CA 1
ATOM 691 C C . ILE A 1 87 ? 11.111 5.892 4.722 1.00 93.81 87 ILE A C 1
ATOM 693 O O . ILE A 1 87 ? 11.966 6.405 5.445 1.00 93.81 87 ILE A O 1
ATOM 697 N N . ASP A 1 88 ? 9.813 5.927 5.008 1.00 91.69 88 ASP A N 1
ATOM 698 C CA . ASP A 1 88 ? 9.301 6.440 6.275 1.00 91.69 88 ASP A CA 1
ATOM 699 C C . ASP A 1 88 ? 9.689 5.475 7.408 1.00 91.69 88 ASP A C 1
ATOM 701 O O . ASP A 1 88 ? 9.296 4.306 7.410 1.00 91.69 88 ASP A O 1
ATOM 705 N N . ALA A 1 89 ? 10.489 5.957 8.360 1.00 90.94 89 ALA A N 1
ATOM 706 C CA . ALA A 1 89 ? 10.965 5.162 9.489 1.00 90.94 89 ALA A CA 1
ATOM 707 C C . ALA A 1 89 ? 9.863 4.883 10.527 1.00 90.94 89 ALA A C 1
ATOM 709 O O . ALA A 1 89 ? 9.944 3.893 11.258 1.00 90.94 89 ALA A O 1
ATOM 710 N N . ALA A 1 90 ? 8.832 5.730 10.592 1.00 92.00 90 ALA A N 1
ATOM 711 C CA . ALA A 1 90 ? 7.754 5.641 11.572 1.00 92.00 90 ALA A CA 1
ATOM 712 C C . ALA A 1 90 ? 6.385 5.863 10.905 1.00 92.00 90 ALA A C 1
ATOM 714 O O . ALA A 1 90 ? 5.652 6.791 11.263 1.00 92.00 90 ALA A O 1
ATOM 715 N N . PRO A 1 91 ? 6.005 5.002 9.945 1.00 93.31 91 PRO A N 1
ATOM 716 C CA . PRO A 1 91 ? 4.807 5.228 9.168 1.00 93.31 91 PRO A CA 1
ATOM 717 C C . PRO A 1 91 ? 3.551 5.102 10.027 1.00 93.31 91 PRO A C 1
ATOM 719 O O . PRO A 1 91 ? 3.409 4.185 10.839 1.00 93.31 91 PRO A O 1
ATOM 722 N N . ALA A 1 92 ? 2.591 5.999 9.799 1.00 93.56 92 ALA A N 1
ATOM 723 C CA . ALA A 1 92 ? 1.400 6.128 10.639 1.00 93.56 92 ALA A CA 1
ATOM 724 C C . ALA A 1 92 ? 0.569 4.832 10.768 1.00 93.56 92 ALA A C 1
ATOM 726 O O . ALA A 1 92 ? -0.055 4.612 11.801 1.00 93.56 92 ALA A O 1
ATOM 727 N N . TRP A 1 93 ? 0.585 3.942 9.765 1.00 94.88 93 TRP A N 1
ATOM 728 C CA . TRP A 1 93 ? -0.142 2.661 9.804 1.00 94.88 93 TRP A CA 1
ATOM 729 C C . TRP A 1 93 ? 0.450 1.631 10.779 1.00 94.88 93 TRP A C 1
ATOM 731 O O . TRP A 1 93 ? -0.234 0.664 11.128 1.00 94.88 93 TRP A O 1
ATOM 741 N N . LYS A 1 94 ? 1.692 1.827 11.244 1.00 94.75 94 LYS A N 1
ATOM 742 C CA . LYS A 1 94 ? 2.302 0.997 12.295 1.00 94.75 94 LYS A CA 1
ATOM 743 C C . LYS A 1 94 ? 1.852 1.388 13.699 1.00 94.75 94 LYS A C 1
ATOM 745 O O . LYS A 1 94 ? 1.970 0.579 14.614 1.00 94.75 94 LYS A O 1
ATOM 750 N N . ASN A 1 95 ? 1.308 2.591 13.881 1.00 95.31 95 ASN A N 1
ATOM 751 C CA . ASN A 1 95 ? 0.747 3.004 15.159 1.00 95.31 95 ASN A CA 1
ATOM 752 C C . ASN A 1 95 ? -0.703 2.513 15.293 1.00 95.31 95 ASN A C 1
ATOM 754 O O . ASN A 1 95 ? -1.633 3.121 14.768 1.00 95.31 95 ASN A O 1
ATOM 758 N N . SER A 1 96 ? -0.904 1.417 16.024 1.00 96.00 96 SER A N 1
ATOM 759 C CA . SER A 1 96 ? -2.235 0.878 16.333 1.00 96.00 96 SER A CA 1
ATOM 760 C C . SER A 1 96 ? -2.909 1.549 17.534 1.00 96.00 96 SER A C 1
ATOM 762 O O . SER A 1 96 ? -4.074 1.275 17.801 1.00 96.00 96 SER A O 1
ATOM 764 N N . ALA A 1 97 ? -2.197 2.401 18.277 1.00 95.81 97 ALA A N 1
ATOM 765 C CA . ALA A 1 97 ? -2.689 3.001 19.517 1.00 95.81 97 ALA A CA 1
ATOM 766 C C . ALA A 1 97 ? -3.465 4.310 19.299 1.00 95.81 97 ALA A C 1
ATOM 768 O O . ALA A 1 97 ? -4.149 4.772 20.209 1.00 95.81 97 ALA A O 1
ATOM 769 N N . ALA A 1 98 ? -3.367 4.918 18.114 1.00 94.69 98 ALA A N 1
ATOM 770 C CA . ALA A 1 98 ? -4.057 6.161 17.794 1.00 94.69 98 ALA A CA 1
ATOM 771 C C . ALA A 1 98 ? -4.427 6.237 16.310 1.00 94.69 98 ALA A C 1
ATOM 773 O O . ALA A 1 98 ? -3.664 5.800 15.446 1.00 94.69 98 ALA A O 1
ATOM 774 N N . LEU A 1 99 ? -5.580 6.845 16.023 1.00 94.44 99 LEU A N 1
ATOM 775 C CA . LEU A 1 99 ? -5.982 7.156 14.656 1.00 94.44 99 LEU A CA 1
ATOM 776 C C . LEU A 1 99 ? -5.147 8.331 14.116 1.00 94.44 99 LEU A C 1
ATOM 778 O O . LEU A 1 99 ? -5.012 9.348 14.802 1.00 94.44 99 LEU A O 1
ATOM 782 N N . PRO A 1 100 ? -4.635 8.250 12.877 1.00 94.75 100 PRO A N 1
ATOM 783 C CA . PRO A 1 100 ? -3.970 9.377 12.232 1.00 94.75 100 PRO A CA 1
ATOM 784 C C . PRO A 1 100 ? -4.919 10.571 12.063 1.00 94.75 100 PRO A C 1
ATOM 786 O O . PRO A 1 100 ?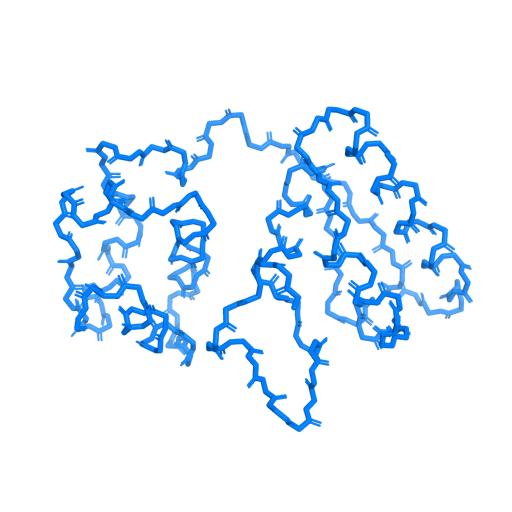 -6.002 10.438 11.495 1.00 94.75 100 PRO A O 1
ATOM 789 N N . GLN A 1 101 ? -4.498 11.759 12.505 1.00 92.50 101 GLN A N 1
ATOM 790 C CA . GLN A 1 101 ? -5.341 12.962 12.499 1.00 92.50 101 GLN A CA 1
ATOM 791 C C . GLN A 1 101 ? -5.855 13.331 11.098 1.00 92.50 101 GLN A C 1
ATOM 793 O O . GLN A 1 101 ? -7.013 13.707 10.939 1.00 92.50 101 GLN A O 1
ATOM 798 N N . ASN A 1 102 ? -5.015 13.182 10.072 1.00 91.06 102 ASN A N 1
ATOM 799 C CA . ASN A 1 102 ? -5.380 13.440 8.679 1.00 91.06 102 ASN A CA 1
ATOM 800 C C . ASN A 1 102 ? -6.456 12.473 8.155 1.00 91.06 102 ASN A C 1
ATOM 802 O O . ASN A 1 102 ? -7.339 12.885 7.405 1.00 91.06 102 ASN A O 1
ATOM 806 N N . MET A 1 103 ? -6.400 11.200 8.556 1.00 93.69 103 MET A N 1
ATOM 807 C CA . MET A 1 103 ? -7.422 10.205 8.228 1.00 93.69 103 MET A CA 1
ATOM 808 C C . MET A 1 103 ? -8.749 10.570 8.899 1.00 93.69 103 MET A C 1
ATOM 810 O O . MET A 1 103 ? -9.779 10.587 8.230 1.00 93.69 103 MET A O 1
ATOM 814 N N . SER A 1 104 ? -8.715 10.924 10.188 1.00 93.75 104 SER A N 1
ATOM 815 C CA . SER A 1 104 ? -9.908 11.335 10.935 1.00 93.75 104 SER A CA 1
ATOM 816 C C . SER A 1 104 ? -10.572 12.574 10.330 1.00 93.75 104 SER A C 1
ATOM 818 O O . SER A 1 104 ? -11.776 12.556 10.092 1.00 93.75 104 SER A O 1
ATOM 820 N N . ALA A 1 105 ? -9.793 13.612 10.006 1.00 92.75 105 ALA A N 1
ATOM 821 C CA . ALA A 1 105 ? -10.311 14.817 9.355 1.00 92.75 105 ALA A CA 1
ATOM 822 C C . ALA A 1 105 ? -10.983 14.493 8.009 1.00 92.75 105 ALA A C 1
ATOM 824 O O . ALA A 1 105 ? -12.112 14.907 7.762 1.00 92.75 105 ALA A O 1
ATOM 825 N N . SER A 1 106 ? -10.343 13.658 7.184 1.00 92.81 106 SER A N 1
ATOM 826 C CA . SER A 1 106 ? -10.884 13.266 5.874 1.00 92.81 106 SER A CA 1
ATOM 827 C C . SER A 1 106 ? -12.197 12.480 5.987 1.00 92.81 106 SER A C 1
ATOM 829 O O . SER A 1 106 ? -13.112 12.673 5.191 1.00 92.81 106 SER A O 1
ATOM 831 N N . LEU A 1 107 ? -12.310 11.574 6.964 1.00 93.62 107 LEU A N 1
ATOM 832 C CA . LEU A 1 107 ? -13.544 10.815 7.194 1.00 93.62 107 LEU A CA 1
ATOM 833 C C . LEU A 1 107 ? -14.689 11.733 7.639 1.00 93.62 107 LEU A C 1
ATOM 835 O O . LEU A 1 107 ? -15.800 11.604 7.128 1.00 93.62 107 LEU A O 1
ATOM 839 N N . GLN A 1 108 ? -14.405 12.695 8.522 1.00 93.25 108 GLN A N 1
ATOM 840 C CA . GLN A 1 108 ? -15.380 13.693 8.963 1.00 93.25 108 GLN A CA 1
ATOM 841 C C . GLN A 1 108 ? -15.860 14.582 7.809 1.00 93.25 108 GLN A C 1
ATOM 843 O O . GLN A 1 108 ? -17.065 14.762 7.650 1.00 93.25 108 GLN A O 1
ATOM 848 N N . GLU A 1 109 ? -14.946 15.084 6.972 1.00 92.19 109 GLU A N 1
ATOM 849 C CA . GLU A 1 109 ? -15.278 15.882 5.779 1.00 92.19 109 GLU A CA 1
ATOM 850 C C . GLU A 1 109 ? -16.180 15.123 4.797 1.00 92.19 109 GLU A C 1
ATOM 852 O O . GLU A 1 109 ? -17.063 15.705 4.168 1.00 92.19 109 GLU A O 1
ATOM 857 N N . LEU A 1 110 ? -15.991 13.806 4.687 1.00 91.19 110 LEU A N 1
ATOM 858 C CA . LEU A 1 110 ? -16.798 12.933 3.836 1.00 91.19 110 LEU A CA 1
ATOM 859 C C . LEU A 1 110 ? -18.110 12.472 4.496 1.00 91.19 110 LEU A C 1
ATOM 861 O O . LEU A 1 110 ? -18.872 11.739 3.859 1.00 91.19 110 LEU A O 1
ATOM 865 N N . GLY A 1 111 ? -18.380 12.870 5.745 1.00 91.94 111 GLY A N 1
ATOM 866 C CA . GLY A 1 111 ? -19.552 12.433 6.509 1.00 91.94 111 GLY A CA 1
ATOM 867 C C . GLY A 1 111 ? -19.550 10.934 6.829 1.00 91.94 111 GLY A C 1
ATOM 868 O O . GLY A 1 111 ? -20.614 10.332 6.966 1.00 91.94 111 GLY A O 1
ATOM 869 N N . LEU A 1 112 ? -18.369 10.315 6.898 1.00 92.94 112 LEU A N 1
ATOM 870 C CA . LEU A 1 112 ? -18.187 8.903 7.224 1.00 92.94 112 LEU A CA 1
ATOM 871 C C . LEU A 1 112 ? -17.904 8.732 8.725 1.00 92.94 112 LEU A C 1
ATOM 873 O O . LEU A 1 112 ? -17.263 9.594 9.333 1.00 92.94 112 LEU A O 1
ATOM 877 N N . PRO A 1 113 ? -18.355 7.629 9.346 1.00 93.94 113 PRO A N 1
ATOM 878 C CA . PRO A 1 113 ? -18.104 7.389 10.761 1.00 93.94 113 PRO A CA 1
ATOM 879 C C . PRO A 1 113 ? -16.613 7.166 11.027 1.00 93.94 113 PRO A C 1
ATOM 881 O O . PRO A 1 113 ? -15.886 6.586 10.216 1.00 93.94 113 PRO A O 1
ATOM 884 N N . LEU A 1 114 ? -16.167 7.625 12.193 1.00 95.44 114 LEU A N 1
ATOM 885 C CA . LEU A 1 114 ? -14.810 7.400 12.671 1.00 95.44 114 LEU A CA 1
ATOM 886 C C . LEU A 1 114 ? -14.728 6.050 13.388 1.00 95.44 114 LEU A C 1
ATOM 888 O O . LEU A 1 114 ? -15.518 5.828 14.307 1.00 95.44 114 LEU A O 1
ATOM 892 N N . PRO A 1 115 ? -13.762 5.183 13.035 1.00 95.50 115 PRO A N 1
ATOM 893 C CA . PRO A 1 115 ? -13.442 4.021 13.849 1.00 95.50 115 PRO A CA 1
ATOM 894 C C . PRO A 1 115 ? -13.028 4.442 15.258 1.00 95.50 115 PRO A C 1
ATOM 896 O O . PRO A 1 115 ? -12.323 5.440 15.432 1.00 95.50 115 PRO A O 1
ATOM 899 N N . ASP A 1 116 ? -13.392 3.654 16.262 1.00 94.19 116 ASP A N 1
ATOM 900 C CA . ASP A 1 116 ? -12.757 3.783 17.567 1.00 94.19 116 ASP A CA 1
ATOM 901 C C . ASP A 1 116 ? -11.331 3.188 17.556 1.00 94.19 116 ASP A C 1
ATOM 903 O O . ASP A 1 116 ? -10.898 2.502 16.621 1.00 94.19 116 ASP A O 1
ATOM 907 N N . VAL A 1 117 ? -10.565 3.459 18.615 1.00 95.62 117 VAL A N 1
ATOM 908 C CA . VAL A 1 117 ? -9.177 2.982 18.731 1.00 95.62 117 VAL A CA 1
ATOM 909 C C . VAL A 1 117 ? -9.096 1.451 18.774 1.00 95.62 117 VAL A C 1
ATOM 911 O O . VAL A 1 117 ? -8.114 0.886 18.299 1.00 95.62 117 VAL A O 1
ATOM 914 N N . ARG A 1 118 ? -10.110 0.755 19.302 1.00 96.38 118 ARG A N 1
ATOM 915 C CA . ARG A 1 118 ? -10.124 -0.716 19.360 1.00 96.38 118 ARG A CA 1
ATOM 916 C C . ARG A 1 118 ? -10.344 -1.309 17.972 1.00 96.38 118 ARG A C 1
ATOM 918 O O . ARG A 1 118 ? -9.618 -2.226 17.601 1.00 96.38 118 ARG A O 1
ATOM 925 N N . GLN A 1 119 ? -11.277 -0.758 17.198 1.00 97.06 119 GLN A N 1
ATOM 926 C CA . GLN A 1 119 ? -11.498 -1.114 15.797 1.00 97.06 119 GLN A CA 1
ATOM 927 C C . GLN A 1 119 ? -10.225 -0.870 14.980 1.00 97.06 119 GLN A C 1
ATOM 929 O O . GLN A 1 119 ? -9.774 -1.760 14.268 1.00 97.06 119 GLN A O 1
ATOM 934 N N . TRP A 1 120 ? -9.583 0.291 15.147 1.00 97.44 120 TRP A N 1
ATOM 935 C CA . TRP A 1 120 ? -8.309 0.607 14.491 1.00 97.44 120 TRP A CA 1
ATOM 936 C C . TRP A 1 120 ? -7.175 -0.360 14.867 1.00 97.44 120 TRP A C 1
ATOM 938 O O . TRP A 1 120 ? -6.395 -0.793 14.011 1.00 97.44 120 TRP A O 1
ATOM 948 N N . ALA A 1 121 ? -7.078 -0.719 16.147 1.00 97.06 121 ALA A N 1
ATOM 949 C CA . ALA A 1 121 ? -6.071 -1.650 16.636 1.00 97.06 121 ALA A CA 1
ATOM 950 C C . ALA A 1 121 ? -6.289 -3.078 16.112 1.00 97.06 121 ALA A C 1
ATOM 952 O O . ALA A 1 121 ? -5.307 -3.775 15.850 1.00 97.06 121 ALA A O 1
ATOM 953 N N . ALA A 1 122 ? -7.548 -3.486 15.926 1.00 97.50 122 ALA A N 1
ATOM 954 C CA . ALA A 1 122 ? -7.924 -4.800 15.410 1.00 97.50 122 ALA A CA 1
ATOM 955 C C . ALA A 1 122 ? -7.601 -4.991 13.918 1.00 97.50 122 ALA A C 1
ATOM 957 O O . ALA A 1 122 ? -7.433 -6.127 13.475 1.00 97.50 122 ALA A O 1
ATOM 958 N N . LEU A 1 123 ? -7.475 -3.904 13.148 1.00 97.69 123 LEU A N 1
ATOM 959 C CA . LEU A 1 123 ? -7.034 -3.972 11.755 1.00 97.69 123 LEU A CA 1
ATOM 960 C C . LEU A 1 123 ? -5.601 -4.508 11.656 1.00 97.69 123 LEU A C 1
ATOM 962 O O . LEU A 1 123 ? -4.722 -4.153 12.446 1.00 97.69 123 LEU A O 1
ATOM 966 N N . ASN A 1 124 ? -5.328 -5.314 10.632 1.00 96.06 124 ASN A N 1
ATOM 967 C CA . ASN A 1 124 ? -3.952 -5.675 10.302 1.00 96.06 124 ASN A CA 1
ATOM 968 C C . ASN A 1 124 ? -3.195 -4.481 9.679 1.00 96.06 124 ASN A C 1
ATOM 970 O O . ASN A 1 124 ? -3.780 -3.457 9.316 1.00 96.06 124 ASN A O 1
ATOM 974 N N . GLU A 1 125 ? -1.870 -4.602 9.557 1.00 95.44 125 GLU A N 1
ATOM 975 C CA . GLU A 1 125 ? -1.023 -3.510 9.057 1.00 95.44 125 GLU A CA 1
ATOM 976 C C . GLU A 1 125 ? -1.430 -3.042 7.648 1.00 95.44 125 GLU A C 1
ATOM 978 O O . GLU A 1 125 ? -1.496 -1.837 7.398 1.00 95.44 125 GLU A O 1
ATOM 983 N N . LEU A 1 126 ? -1.778 -3.972 6.751 1.00 96.31 126 LEU A N 1
ATOM 984 C CA . LEU A 1 126 ? -2.182 -3.649 5.382 1.00 96.31 126 LEU A CA 1
ATOM 985 C C . LEU A 1 126 ? -3.545 -2.938 5.329 1.00 96.31 126 LEU A C 1
ATOM 987 O O . LEU A 1 126 ? -3.726 -2.022 4.531 1.00 96.31 126 LEU A O 1
ATOM 991 N N . GLN A 1 127 ? -4.490 -3.309 6.194 1.00 97.38 127 GLN A N 1
ATOM 992 C CA . GLN A 1 127 ? -5.787 -2.633 6.318 1.00 97.38 127 GLN A CA 1
ATOM 993 C C . GLN A 1 127 ? -5.618 -1.197 6.833 1.00 97.38 127 GLN A C 1
ATOM 995 O O . GLN A 1 127 ? -6.190 -0.266 6.263 1.00 97.38 127 GLN A O 1
ATOM 1000 N N . ARG A 1 128 ? -4.771 -0.982 7.853 1.00 97.44 128 ARG A N 1
ATOM 1001 C CA . ARG A 1 128 ? -4.423 0.372 8.327 1.00 97.44 128 ARG A CA 1
ATOM 1002 C C . ARG A 1 128 ? -3.751 1.200 7.232 1.00 97.44 128 ARG A C 1
ATOM 1004 O O . ARG A 1 128 ? -4.111 2.360 7.023 1.00 97.44 128 ARG A O 1
ATOM 1011 N N . PHE A 1 129 ? -2.810 0.598 6.505 1.00 96.50 129 PHE A N 1
ATOM 1012 C CA . PHE A 1 129 ? -2.165 1.215 5.348 1.00 96.50 129 PHE A CA 1
ATOM 1013 C C . PHE A 1 129 ? -3.194 1.636 4.290 1.00 96.50 129 PHE A C 1
ATOM 1015 O O . PHE A 1 129 ? -3.181 2.787 3.845 1.00 96.50 129 PHE A O 1
ATOM 1022 N N . ALA A 1 130 ? -4.119 0.741 3.931 1.00 96.06 130 ALA A N 1
ATOM 1023 C CA . ALA A 1 130 ? -5.170 1.010 2.959 1.00 96.06 130 ALA A CA 1
ATOM 1024 C C . ALA A 1 130 ? -6.063 2.175 3.396 1.00 96.06 130 ALA A C 1
ATOM 1026 O O . ALA A 1 130 ? -6.251 3.106 2.615 1.00 96.06 130 ALA A O 1
ATOM 1027 N N . MET A 1 131 ? -6.533 2.185 4.649 1.00 96.50 131 MET A N 1
ATOM 1028 C CA . MET A 1 131 ? -7.339 3.284 5.195 1.00 96.50 131 MET A CA 1
ATOM 1029 C C . MET A 1 131 ? -6.640 4.637 5.028 1.00 96.50 131 MET A C 1
ATOM 1031 O O . MET A 1 131 ? -7.204 5.548 4.425 1.00 96.50 131 MET A O 1
ATOM 1035 N N . ILE A 1 132 ? -5.375 4.746 5.448 1.00 95.12 132 ILE A N 1
ATOM 1036 C CA . ILE A 1 132 ? -4.596 5.990 5.325 1.00 95.12 132 ILE A CA 1
ATOM 1037 C C . ILE A 1 132 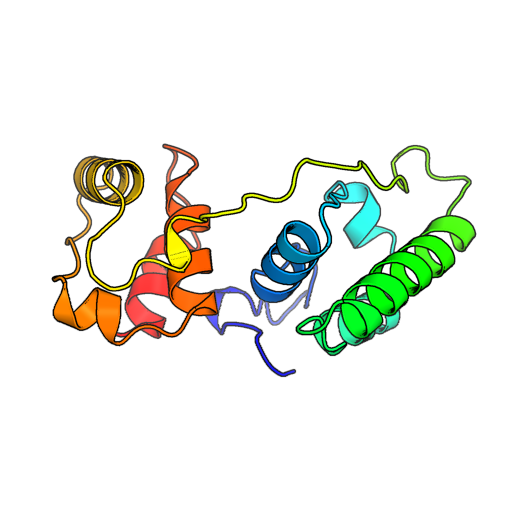? -4.418 6.412 3.860 1.00 95.12 132 ILE A C 1
ATOM 1039 O O . ILE A 1 132 ? -4.492 7.599 3.532 1.00 95.12 132 ILE A O 1
ATOM 1043 N N . LYS A 1 133 ? -4.158 5.466 2.951 1.00 93.38 133 LYS A N 1
ATOM 1044 C CA . LYS A 1 133 ? -3.969 5.774 1.524 1.00 93.38 133 LYS A CA 1
ATOM 1045 C C . LYS A 1 133 ? -5.276 6.177 0.843 1.00 93.38 133 LYS A C 1
ATOM 1047 O O . LYS A 1 133 ? -5.239 7.028 -0.043 1.00 93.38 133 LYS A O 1
ATOM 1052 N N . LEU A 1 134 ? -6.405 5.595 1.240 1.00 94.19 134 LEU A N 1
ATOM 1053 C CA . LEU A 1 134 ? -7.721 5.894 0.674 1.00 94.19 134 LEU A CA 1
ATOM 1054 C C . LEU A 1 134 ? -8.265 7.253 1.139 1.00 94.19 134 LEU A C 1
ATOM 1056 O O . LEU A 1 134 ? -9.030 7.866 0.396 1.00 94.19 134 LEU A O 1
ATOM 1060 N N . THR A 1 135 ? -7.832 7.751 2.303 1.00 92.69 135 THR A N 1
ATOM 1061 C CA . THR A 1 135 ? -8.215 9.075 2.824 1.00 92.69 135 THR A CA 1
ATOM 1062 C C . THR A 1 135 ? -7.295 10.216 2.383 1.00 92.69 135 THR A C 1
ATOM 1064 O O . THR A 1 135 ? -7.692 11.372 2.444 1.00 92.69 135 THR A O 1
ATOM 1067 N N . ARG A 1 136 ? -6.075 9.932 1.904 1.00 82.38 136 ARG A N 1
ATOM 1068 C CA . ARG A 1 136 ? -5.067 10.957 1.544 1.00 82.38 136 ARG A CA 1
ATOM 1069 C C . ARG A 1 136 ? -5.493 11.947 0.455 1.00 82.38 136 ARG A C 1
ATOM 1071 O O . ARG A 1 136 ? -4.851 12.981 0.313 1.00 82.38 136 ARG A O 1
ATOM 1078 N N . SER A 1 137 ? -6.505 11.628 -0.344 1.00 64.31 137 SER A N 1
ATOM 1079 C CA . SER A 1 137 ? -6.854 12.413 -1.524 1.00 64.31 137 SER A CA 1
ATOM 1080 C C . SER A 1 137 ? -7.662 13.684 -1.242 1.00 64.31 137 SER A C 1
ATOM 1082 O O . SER A 1 137 ? -7.706 14.545 -2.112 1.00 64.31 137 SER A O 1
ATOM 1084 N N . GLY A 1 138 ? -8.350 13.832 -0.105 1.00 59.62 138 GLY A N 1
ATOM 1085 C CA . GLY A 1 138 ? -9.298 14.949 0.106 1.00 59.62 138 GLY A CA 1
ATOM 1086 C C . GLY A 1 138 ? -10.484 14.982 -0.885 1.00 59.62 138 GLY A C 1
ATOM 1087 O O . GLY A 1 138 ? -11.388 15.798 -0.768 1.00 59.62 138 GLY A O 1
ATOM 1088 N N . HIS A 1 139 ? -10.510 14.078 -1.868 1.00 65.81 139 HIS A N 1
ATOM 1089 C CA . HIS A 1 139 ? -11.620 13.820 -2.775 1.00 65.81 139 HIS A CA 1
ATOM 1090 C C . HIS A 1 139 ? -12.172 12.416 -2.544 1.00 65.81 139 HIS A C 1
ATOM 1092 O O . HIS A 1 139 ? -11.460 11.504 -2.106 1.00 65.81 139 HIS A O 1
ATOM 1098 N N . LYS A 1 140 ? -13.461 12.256 -2.865 1.00 76.19 140 LYS A N 1
ATOM 1099 C CA . LYS A 1 140 ? -14.239 11.032 -2.665 1.00 76.19 140 LYS A CA 1
ATOM 1100 C C . LYS A 1 140 ? -13.590 9.855 -3.394 1.00 76.19 140 LYS A C 1
ATOM 1102 O O . LYS A 1 140 ? -13.724 9.700 -4.607 1.00 76.19 140 LYS A O 1
ATOM 1107 N N . ASN A 1 141 ? -12.896 9.010 -2.641 1.00 87.44 141 ASN A N 1
ATOM 1108 C CA . ASN A 1 141 ? -12.328 7.780 -3.162 1.00 87.44 141 ASN A CA 1
ATOM 1109 C C . ASN A 1 141 ? -13.417 6.702 -3.195 1.00 87.44 141 ASN A C 1
ATOM 1111 O O . ASN A 1 141 ? -13.926 6.296 -2.150 1.00 87.44 141 ASN A O 1
ATOM 1115 N N . ALA A 1 142 ? -13.770 6.229 -4.391 1.00 89.44 142 ALA A N 1
ATOM 1116 C CA . ALA A 1 142 ? -14.814 5.219 -4.570 1.00 89.44 142 ALA A CA 1
ATOM 1117 C C . ALA A 1 142 ? -14.524 3.903 -3.821 1.00 89.44 142 ALA A C 1
ATOM 1119 O O . ALA A 1 142 ? -15.462 3.183 -3.496 1.00 89.44 142 ALA A O 1
ATOM 1120 N N . ASN A 1 143 ? -13.254 3.619 -3.509 1.00 91.88 143 ASN A N 1
ATOM 1121 C CA . ASN A 1 143 ? -12.845 2.421 -2.779 1.00 91.88 143 ASN A CA 1
ATOM 1122 C C . ASN A 1 143 ? -12.887 2.597 -1.250 1.00 91.88 143 ASN A C 1
ATOM 1124 O O . ASN A 1 143 ? -12.814 1.599 -0.543 1.00 91.88 143 ASN A O 1
ATOM 1128 N N . LEU A 1 144 ? -13.037 3.820 -0.720 1.00 94.06 144 LEU A N 1
ATOM 1129 C CA . LEU A 1 144 ? -13.031 4.058 0.731 1.00 94.06 144 LEU A CA 1
ATOM 1130 C C . LEU A 1 144 ? -14.228 3.407 1.432 1.00 94.06 144 LEU A C 1
ATOM 1132 O O . LEU A 1 144 ? -14.046 2.665 2.390 1.00 94.06 144 LEU A O 1
ATOM 1136 N N . LEU A 1 145 ? -15.447 3.647 0.942 1.00 93.44 145 LEU A N 1
ATOM 1137 C CA . LEU A 1 145 ? -16.650 3.076 1.553 1.00 93.44 145 LEU A CA 1
ATOM 1138 C C . LEU A 1 145 ? -16.686 1.534 1.453 1.00 93.44 145 LEU A C 1
ATOM 1140 O O . LEU A 1 145 ? -16.974 0.898 2.464 1.00 93.44 145 LEU A O 1
ATOM 1144 N N . PRO A 1 146 ? -16.372 0.907 0.299 1.00 94.75 146 PRO A N 1
ATOM 1145 C CA . PRO A 1 146 ? -16.185 -0.541 0.220 1.00 94.75 146 PRO A CA 1
ATOM 1146 C C . PRO A 1 146 ? -15.134 -1.077 1.196 1.00 94.75 146 PRO A C 1
ATOM 1148 O O . PRO A 1 146 ? -15.415 -2.050 1.885 1.00 94.75 146 PRO A O 1
ATOM 1151 N N . ALA A 1 147 ? -13.976 -0.417 1.319 1.00 95.75 147 ALA A N 1
ATOM 1152 C CA . ALA A 1 147 ? -12.933 -0.827 2.256 1.00 95.75 147 ALA A CA 1
ATOM 1153 C C . ALA A 1 147 ? -13.415 -0.776 3.710 1.00 95.75 147 ALA A C 1
ATOM 1155 O O . ALA A 1 147 ? -13.203 -1.723 4.456 1.00 95.75 147 ALA A O 1
ATOM 1156 N N . MET A 1 148 ? -14.128 0.281 4.112 1.00 96.25 148 MET A N 1
ATOM 1157 C CA . MET A 1 148 ? -14.684 0.375 5.467 1.00 96.25 148 MET A CA 1
ATOM 1158 C C . MET A 1 148 ? -15.659 -0.769 5.781 1.00 96.25 148 MET A C 1
ATOM 1160 O O . MET A 1 148 ? -15.621 -1.292 6.892 1.00 96.25 148 MET A O 1
ATOM 1164 N N . LYS A 1 149 ? -16.488 -1.185 4.811 1.00 96.62 149 LYS A N 1
ATOM 1165 C CA . LYS A 1 149 ? -17.385 -2.347 4.956 1.00 96.62 149 LYS A CA 1
ATOM 1166 C C . LYS A 1 149 ? -16.606 -3.654 5.052 1.00 96.62 149 LYS A C 1
ATOM 1168 O O . LYS A 1 149 ? -16.837 -4.437 5.964 1.00 96.62 149 LYS A O 1
ATOM 1173 N N . GLU A 1 150 ? -15.670 -3.872 4.130 1.00 96.62 150 GLU A N 1
ATOM 1174 C CA . GLU A 1 150 ? -14.823 -5.070 4.101 1.00 96.62 150 GLU A CA 1
ATOM 1175 C C . GLU A 1 150 ? -14.015 -5.221 5.399 1.00 96.62 150 GLU A C 1
ATOM 1177 O O . GLU A 1 150 ? -13.794 -6.327 5.884 1.00 96.62 150 GLU A O 1
ATOM 1182 N N . PHE A 1 151 ? -13.608 -4.103 6.004 1.00 96.81 151 PHE A N 1
ATOM 1183 C CA . PHE A 1 151 ? -12.840 -4.079 7.248 1.00 96.81 151 PHE A CA 1
ATOM 1184 C C . PHE A 1 151 ? -13.712 -4.112 8.514 1.00 96.81 151 PHE A C 1
ATOM 1186 O O . PHE A 1 151 ? -13.166 -4.066 9.615 1.00 96.81 151 PHE A O 1
ATOM 1193 N N . GLY A 1 152 ? -15.043 -4.174 8.386 1.00 95.69 152 GLY A N 1
ATOM 1194 C CA . GLY A 1 152 ? -15.968 -4.218 9.524 1.00 95.69 152 GLY A CA 1
ATOM 1195 C C . GLY A 1 152 ? -15.977 -2.941 10.370 1.00 95.69 152 GLY A C 1
ATOM 1196 O O . GLY A 1 152 ? -16.212 -2.993 11.577 1.00 95.69 152 GLY A O 1
ATOM 1197 N N . LEU A 1 153 ? -15.672 -1.794 9.758 1.00 95.12 153 LEU A N 1
ATOM 1198 C CA . LEU A 1 153 ? -15.681 -0.490 10.426 1.00 95.12 153 LEU A CA 1
ATOM 1199 C C . LEU A 1 153 ? -17.068 0.164 10.409 1.00 95.12 153 LEU A C 1
ATOM 1201 O O . LEU A 1 153 ? -17.302 1.088 11.190 1.00 95.12 153 LEU A O 1
ATOM 1205 N N . ILE A 1 154 ? -17.954 -0.301 9.520 1.00 92.69 154 ILE A N 1
ATOM 1206 C CA . ILE A 1 154 ? -19.337 0.158 9.319 1.00 92.69 154 ILE A CA 1
ATOM 1207 C C . ILE A 1 154 ? -20.262 -0.985 8.924 1.00 92.69 154 ILE A C 1
ATOM 1209 O O . ILE A 1 154 ? -19.751 -1.985 8.372 1.00 92.69 154 ILE A O 1
#

Secondary structure (DSSP, 8-state):
-TT--GGG--TTSTTSS--HHHHHHHHHHTEE--HHHHHHS-HHHHHHHHHS--SSHHHHHHHHHHHHHHHHTTTTSTT--PEE-PPPSS-GGG--SS--HHHHHHHHHTTPPPPPHHHHHHS-HHHHHHHHHHHTTSS--TTHHHHHHHTT--

InterPro domains:
  IPR013481 Nitrate reductase maturation protein NarM [PF09655] (4-151)
  IPR013481 Nitrate reductase maturation protein NarM [TIGR02664] (4-151)

Foldseek 3Di:
DPPAFPLQCPVVDHQLDQGLLNVVLCLLLQKDADSVLSNVFDPVLNVVLSPQDRDDPVSSVVSVVSLLVRLVVVVVDPRNDMDGHDRDPCDPLVDLQDDDPLLVVLCVLVVHDDADSVLSNPDDSSLSSCSCVQSVPSDHRPSNVVSCVSSVVD

Sequence (154 aa):
MQGLFEFEQDGRYPLRRIPMIMRSNLDACGIKISLTAWITLSRDEREELVAMPCASESQRDLYRKRLAAMLAQHADNPDAVIEFVAIDAAPAWKNSAALPQNMSASLQELGLPLPDVRQWAALNELQRFAMIKLTRSGHKNANLLPAMKEFGLI